Protein AF-A0A552AAD0-F1 (afdb_monomer_lite)

Secondary structure (DSSP, 8-state):
--------------TTHHHHS--S-------TTHHHHHHHHHHHHHHHT-TT---------BTTB--HHHHHHHTB-S--HHHHHHHHHHHHHHHTT----HHHHHHHHHHHIIIIISS-HHHHHTHHHHSSHHHHHH-TTTB-TT-GGGHHHHHHHHTT--

Organism: NCBI:txid2486262

Foldseek 3Di:
DDDDDDDDDDPPDDPVVVVPPVPPDDDDDDDPVVVVVVVVVVVVVVVVVDPDDDDDDDFQDDPNRTDPLVLLVVFFQDDQVQLVVLVVVQVVCVVVVHHDDPVVSSVSSLLSLLQPVPDDPVCNVVCVPRSDPVNLVVDCRGGRCVDPSCVVVVVRVVVRVD

Structure (mmCIF, N/CA/C/O backbone):
data_AF-A0A552AAD0-F1
#
_entry.id   AF-A0A552AAD0-F1
#
loop_
_atom_site.group_PDB
_atom_site.id
_atom_site.type_symbol
_atom_site.label_atom_id
_atom_site.label_alt_id
_atom_site.label_comp_id
_atom_site.label_asym_id
_atom_site.label_entity_id
_atom_site.label_seq_id
_atom_site.pdbx_PDB_ins_code
_atom_site.Cartn_x
_atom_site.Cartn_y
_atom_site.Cartn_z
_atom_site.occupancy
_atom_site.B_iso_or_equiv
_atom_site.auth_seq_id
_atom_site.auth_comp_id
_atom_site.auth_asym_id
_atom_site.auth_atom_id
_atom_site.pdbx_PDB_model_num
ATOM 1 N N . MET A 1 1 ? -10.772 -1.673 49.358 1.00 31.09 1 MET A N 1
ATOM 2 C CA . MET A 1 1 ? -10.939 -2.408 48.086 1.00 31.09 1 MET A CA 1
ATOM 3 C C . MET A 1 1 ? -11.221 -1.361 47.017 1.00 31.09 1 MET A C 1
ATOM 5 O O . MET A 1 1 ? -12.287 -0.769 47.051 1.00 31.09 1 MET A O 1
ATOM 9 N N . ILE A 1 2 ? -10.226 -1.002 46.201 1.00 26.97 2 ILE A N 1
ATOM 10 C CA . ILE A 1 2 ? -10.326 0.075 45.195 1.00 26.97 2 ILE A CA 1
ATOM 11 C C . ILE A 1 2 ? -10.210 -0.594 43.817 1.00 26.97 2 ILE A C 1
ATOM 13 O O . ILE A 1 2 ? -9.283 -1.392 43.647 1.00 26.97 2 ILE A O 1
ATOM 17 N N . PRO A 1 3 ? -11.112 -0.333 42.854 1.00 32.56 3 PRO A N 1
ATOM 18 C CA . PRO A 1 3 ? -11.033 -0.946 41.535 1.00 32.56 3 PRO A CA 1
ATOM 19 C C . PRO A 1 3 ? -9.875 -0.310 40.757 1.00 32.56 3 PRO A C 1
ATOM 21 O O . PRO A 1 3 ? -9.809 0.910 40.618 1.00 32.56 3 PRO A O 1
ATOM 24 N N . LYS A 1 4 ? -8.933 -1.128 40.275 1.00 30.08 4 LYS A N 1
ATOM 25 C CA . LYS A 1 4 ? -7.875 -0.664 39.372 1.00 30.08 4 LYS A CA 1
ATOM 26 C C . LYS A 1 4 ? -8.461 -0.580 37.965 1.00 30.08 4 LYS A C 1
ATOM 28 O O . LYS A 1 4 ? -8.815 -1.599 37.382 1.00 30.08 4 LYS A O 1
ATOM 33 N N . SER A 1 5 ? -8.594 0.639 37.456 1.00 34.28 5 SER A N 1
ATOM 34 C CA . SER A 1 5 ? -8.887 0.914 36.054 1.00 34.28 5 SER A CA 1
ATOM 35 C C . SER A 1 5 ? -7.697 0.487 35.189 1.00 34.28 5 SER A C 1
ATOM 37 O O . SER A 1 5 ? -6.549 0.818 35.484 1.00 34.28 5 SER A O 1
ATOM 39 N N . TYR A 1 6 ? -7.971 -0.269 34.129 1.00 34.47 6 TYR A N 1
ATOM 40 C CA . TYR A 1 6 ? -6.975 -0.697 33.151 1.00 34.47 6 TYR A CA 1
ATOM 41 C C . TYR A 1 6 ? -6.980 0.294 31.984 1.00 34.47 6 TYR A C 1
ATOM 43 O O . TYR A 1 6 ? -8.013 0.509 31.356 1.00 34.47 6 TYR A O 1
ATOM 51 N N . PHE A 1 7 ? -5.833 0.917 31.711 1.00 30.81 7 PHE A N 1
ATOM 52 C CA . PHE A 1 7 ? -5.612 1.680 30.485 1.00 30.81 7 PHE A CA 1
ATOM 53 C C . PHE A 1 7 ? -4.906 0.773 29.475 1.00 30.81 7 PHE A C 1
ATOM 55 O O . PHE A 1 7 ? -3.746 0.413 29.669 1.00 30.81 7 PHE A O 1
ATOM 62 N N . ASN A 1 8 ? -5.612 0.408 28.405 1.00 32.50 8 ASN A N 1
ATOM 63 C CA . ASN A 1 8 ? -5.060 -0.336 27.276 1.00 32.50 8 ASN A CA 1
ATOM 64 C C . ASN A 1 8 ? -4.497 0.659 26.252 1.00 32.50 8 ASN A C 1
ATOM 66 O O . ASN A 1 8 ? -5.236 1.492 25.729 1.00 32.50 8 ASN A O 1
ATOM 70 N N . TYR A 1 9 ? -3.201 0.573 25.951 1.00 33.22 9 TYR A N 1
ATOM 71 C CA . TYR A 1 9 ? -2.597 1.302 24.835 1.00 33.22 9 TYR A CA 1
ATOM 72 C C . TYR A 1 9 ? -2.320 0.333 23.685 1.00 33.22 9 TYR A C 1
ATOM 74 O O . TYR A 1 9 ? -1.564 -0.623 23.839 1.00 33.22 9 TYR A O 1
ATOM 82 N N . SER A 1 10 ? -2.913 0.607 22.523 1.00 32.53 10 SER A N 1
ATOM 83 C CA . SER A 1 10 ? -2.586 -0.039 21.250 1.00 32.53 10 SER A CA 1
ATOM 84 C C . SER A 1 10 ? -1.497 0.775 20.549 1.00 32.53 10 SER A C 1
ATOM 86 O O . SER A 1 10 ? -1.682 1.962 20.271 1.00 32.53 10 SER A O 1
ATOM 88 N N . VAL A 1 11 ? -0.343 0.160 20.271 1.00 41.28 11 VAL A N 1
ATOM 89 C CA . VAL A 1 11 ? 0.763 0.795 19.531 1.00 41.28 11 VAL A CA 1
ATOM 90 C C . VAL A 1 11 ? 0.493 0.674 18.029 1.00 41.28 11 VAL A C 1
ATOM 92 O O . VAL A 1 11 ? 1.189 -0.014 17.294 1.00 41.28 11 VAL A O 1
ATOM 95 N N . PHE A 1 12 ? -0.550 1.359 17.571 1.00 34.50 12 PHE A N 1
ATOM 96 C CA . PHE A 1 12 ? -0.822 1.596 16.154 1.00 34.50 12 PHE A CA 1
ATOM 97 C C . PHE A 1 12 ? -0.872 3.096 15.897 1.00 34.50 12 PHE A C 1
ATOM 99 O O . PHE A 1 12 ? -1.938 3.632 15.624 1.00 34.50 12 PHE A O 1
ATOM 106 N N . GLN A 1 13 ? 0.249 3.817 16.002 1.00 33.22 13 GLN A N 1
ATOM 107 C CA . GLN A 1 13 ? 0.266 5.228 15.598 1.00 33.22 13 GLN A CA 1
ATOM 108 C C . GLN A 1 13 ? 1.593 5.652 14.965 1.00 33.22 13 GLN A C 1
ATOM 110 O O . GLN A 1 13 ? 2.611 5.743 15.638 1.00 33.22 13 GLN A O 1
ATOM 115 N N . SER A 1 14 ? 1.505 5.916 13.655 1.00 36.59 14 SER A N 1
ATOM 116 C CA . SER A 1 14 ? 2.211 6.919 12.841 1.00 36.59 14 SER A CA 1
ATOM 117 C C . SER A 1 14 ? 3.682 7.249 13.155 1.00 36.59 14 SER A C 1
ATOM 119 O O . SER A 1 14 ? 4.061 7.615 14.266 1.00 36.59 14 SER A O 1
ATOM 121 N N . ALA A 1 15 ? 4.491 7.327 12.093 1.00 37.97 15 ALA A N 1
ATOM 122 C CA . ALA A 1 15 ? 5.847 7.888 12.089 1.00 37.97 15 ALA A CA 1
ATOM 123 C C . ALA A 1 15 ? 5.957 9.324 12.670 1.00 37.97 15 ALA A C 1
ATOM 125 O O . ALA A 1 15 ? 7.061 9.809 12.918 1.00 37.97 15 ALA A O 1
ATOM 126 N N . GLU A 1 16 ? 4.842 10.020 12.912 1.00 37.41 16 GLU A N 1
ATOM 127 C CA . GLU A 1 16 ? 4.811 11.301 13.627 1.00 37.41 16 GLU A CA 1
ATOM 128 C C . GLU A 1 16 ? 4.840 11.179 15.159 1.00 37.41 16 GLU A C 1
ATOM 130 O O . GLU A 1 16 ? 5.394 12.067 15.807 1.00 37.41 16 GLU A O 1
ATOM 135 N N . VAL A 1 17 ? 4.356 10.083 15.755 1.00 40.94 17 VAL A N 1
ATOM 136 C CA . VAL A 1 17 ? 4.394 9.891 17.221 1.00 40.94 17 VAL A CA 1
ATOM 137 C C . VAL A 1 17 ? 5.818 9.570 17.697 1.00 40.94 17 VAL A C 1
ATOM 139 O O . VAL A 1 17 ? 6.238 10.026 18.761 1.00 40.94 17 VAL A O 1
ATOM 142 N N . GLN A 1 18 ? 6.630 8.921 16.853 1.00 39.72 18 GLN A N 1
ATOM 143 C CA . GLN A 1 18 ? 8.067 8.729 17.104 1.00 39.72 18 GLN A CA 1
ATOM 144 C C . GLN A 1 18 ? 8.877 10.037 17.099 1.00 39.72 18 GLN A C 1
ATOM 146 O O . GLN A 1 18 ? 9.904 10.115 17.772 1.00 39.72 18 GLN A O 1
ATOM 151 N N . LYS A 1 19 ? 8.435 11.089 16.391 1.00 36.16 19 LYS A N 1
ATOM 152 C CA . LYS A 1 19 ? 9.162 12.373 16.358 1.00 36.16 19 LYS A CA 1
ATOM 153 C C . LYS A 1 19 ? 9.068 13.160 17.668 1.00 36.16 19 LYS A C 1
ATOM 155 O O . LYS A 1 19 ? 9.930 13.999 17.911 1.00 36.16 19 LYS A O 1
ATOM 160 N N . LEU A 1 20 ? 8.055 12.913 18.503 1.00 32.47 20 LEU A N 1
ATOM 161 C CA . LEU A 1 20 ? 7.759 13.754 19.671 1.00 32.47 20 LEU A CA 1
ATOM 162 C C . LEU A 1 20 ? 8.371 13.267 20.994 1.00 32.47 20 LEU A C 1
ATOM 164 O O . LEU A 1 20 ? 8.501 14.074 21.908 1.00 32.47 20 LEU A O 1
ATOM 168 N N . TRP A 1 21 ? 8.830 12.014 21.102 1.00 35.06 21 TRP A N 1
ATOM 169 C CA . TRP A 1 21 ? 9.480 11.524 22.334 1.00 35.06 21 TRP A CA 1
ATOM 170 C C . TRP A 1 21 ? 11.004 11.738 22.393 1.00 35.06 21 TRP A C 1
ATOM 172 O O . TRP A 1 21 ? 11.604 11.579 23.451 1.00 35.06 21 TRP A O 1
ATOM 182 N N . VAL A 1 22 ? 11.642 12.165 21.295 1.00 34.97 22 VAL A N 1
ATOM 183 C CA . VAL A 1 22 ? 13.104 12.385 21.217 1.00 34.97 22 VAL A CA 1
ATOM 184 C C . VAL A 1 22 ? 13.437 13.858 20.936 1.00 34.97 22 VAL A C 1
ATOM 186 O O . VAL A 1 22 ? 14.316 14.190 20.148 1.00 34.97 22 VAL A O 1
ATOM 189 N N . LEU A 1 23 ? 12.774 14.784 21.636 1.00 33.78 23 LEU A N 1
ATOM 190 C CA . LEU A 1 23 ? 13.365 16.108 21.905 1.00 33.78 23 LEU A CA 1
ATOM 191 C C . LEU A 1 23 ? 14.402 16.064 23.048 1.00 33.78 23 LEU A C 1
ATOM 193 O O . LEU A 1 23 ? 14.874 17.097 23.509 1.00 33.78 23 LEU A O 1
ATOM 197 N N . GLY A 1 24 ? 14.833 14.869 23.459 1.00 33.72 24 GLY A N 1
ATOM 198 C CA . GLY A 1 24 ? 15.941 14.648 24.385 1.00 33.72 24 GLY A CA 1
ATOM 199 C C . GLY A 1 24 ? 17.138 13.968 23.721 1.00 33.72 24 GLY A C 1
ATOM 200 O O . GLY A 1 24 ? 17.445 12.834 24.050 1.00 33.72 24 GLY A O 1
ATOM 201 N N . LYS A 1 25 ? 17.829 14.694 22.833 1.00 31.83 25 LYS A N 1
ATOM 202 C CA . LYS A 1 25 ? 19.152 14.387 22.242 1.00 31.83 25 LYS A CA 1
ATOM 203 C C . LYS A 1 25 ? 19.210 13.300 21.157 1.00 31.83 25 LYS A C 1
ATOM 205 O O . LYS A 1 25 ? 19.439 12.120 21.387 1.00 31.83 25 LYS A O 1
ATOM 210 N N . ARG A 1 26 ? 19.174 13.809 19.927 1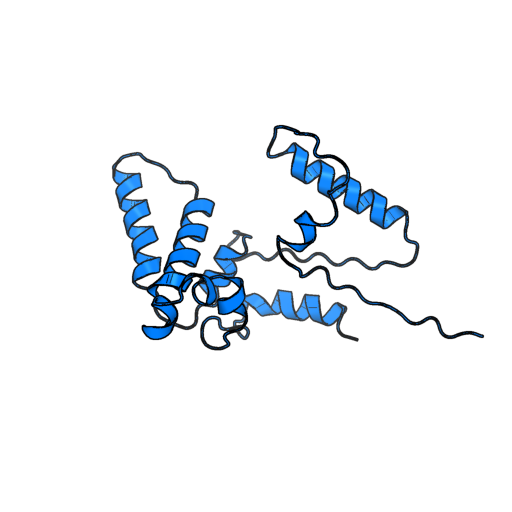.00 37.28 26 ARG A N 1
ATOM 211 C CA . ARG A 1 26 ? 19.762 13.247 18.707 1.00 37.28 26 ARG A CA 1
ATOM 212 C C . ARG A 1 26 ? 21.231 12.858 18.970 1.00 37.28 26 ARG A C 1
ATOM 214 O O . ARG A 1 26 ? 22.065 13.738 19.166 1.00 37.28 26 ARG A O 1
ATOM 221 N N . GLN A 1 27 ? 21.542 11.567 18.984 1.00 33.62 27 GLN A N 1
ATOM 222 C CA . GLN A 1 27 ? 22.895 11.062 18.738 1.00 33.62 27 GLN A CA 1
ATOM 223 C C . GLN A 1 27 ? 22.844 10.352 17.387 1.00 33.62 27 GLN A C 1
ATOM 225 O O . GLN A 1 27 ? 22.056 9.432 17.180 1.00 33.62 27 GLN A O 1
ATOM 230 N N . GLU A 1 28 ? 23.614 10.871 16.436 1.00 43.06 28 GLU A N 1
ATOM 231 C CA . GLU A 1 28 ? 23.785 10.291 15.110 1.00 43.06 28 GLU A CA 1
ATOM 232 C C . GLU A 1 28 ? 24.535 8.961 15.249 1.00 43.06 28 GLU A C 1
ATOM 234 O O . GLU A 1 28 ? 25.736 8.957 15.499 1.00 43.06 28 GLU A O 1
ATOM 239 N N . ALA A 1 29 ? 23.846 7.832 15.085 1.00 38.34 29 ALA A N 1
ATOM 240 C CA . ALA A 1 29 ? 24.489 6.525 14.986 1.00 38.34 29 ALA A CA 1
ATOM 241 C C . ALA A 1 29 ? 24.269 5.955 13.579 1.00 38.34 29 ALA A C 1
ATOM 243 O O . ALA A 1 29 ? 23.146 5.724 13.128 1.00 38.34 29 ALA A O 1
ATOM 244 N N . LYS A 1 30 ? 25.377 5.818 12.848 1.00 38.19 30 LYS A N 1
ATOM 245 C CA . LYS A 1 30 ? 25.457 5.287 11.488 1.00 38.19 30 LYS A CA 1
ATOM 246 C C . LYS A 1 30 ? 25.296 3.767 11.509 1.00 38.19 30 LYS A C 1
ATOM 248 O O . LYS A 1 30 ? 26.231 3.072 11.868 1.00 38.19 30 LYS A O 1
ATOM 253 N N . GLY A 1 31 ? 24.197 3.255 10.961 1.00 37.25 31 GLY A N 1
ATOM 254 C CA . GLY A 1 31 ? 24.122 1.856 10.533 1.00 37.25 31 GLY A CA 1
ATOM 255 C C . GLY A 1 31 ? 22.716 1.281 10.624 1.00 37.25 31 GLY A C 1
ATOM 256 O O . GLY A 1 31 ? 22.193 1.084 11.713 1.00 37.25 31 GLY A O 1
ATOM 257 N N . LYS A 1 32 ? 22.119 0.931 9.476 1.00 45.66 32 LYS A N 1
ATOM 258 C CA . LYS A 1 32 ? 20.766 0.335 9.364 1.00 45.66 32 LYS A CA 1
ATOM 259 C C . LYS A 1 32 ? 20.543 -0.946 10.199 1.00 45.66 32 LYS A C 1
ATOM 261 O O . LYS A 1 32 ? 19.399 -1.381 10.317 1.00 45.66 32 LYS A O 1
ATOM 266 N N . GLY A 1 33 ? 21.603 -1.569 10.722 1.00 43.41 33 GLY A N 1
ATOM 267 C CA . GLY A 1 33 ? 21.536 -2.736 11.610 1.00 43.41 33 GLY A CA 1
ATOM 268 C C . GLY A 1 33 ? 21.509 -2.386 13.103 1.00 43.41 33 GLY A C 1
ATOM 269 O O . GLY A 1 33 ? 20.749 -2.994 13.850 1.00 43.41 33 GLY A O 1
ATOM 270 N N . GLU A 1 34 ? 22.269 -1.374 13.528 1.00 36.09 34 GLU A N 1
ATOM 271 C CA . GLU A 1 34 ? 22.385 -0.977 14.940 1.00 36.09 34 GLU A CA 1
ATOM 272 C C . GLU A 1 34 ? 21.091 -0.340 15.456 1.00 36.09 34 GLU A C 1
ATOM 274 O O . GLU A 1 34 ? 20.664 -0.613 16.574 1.00 36.09 34 GLU A O 1
ATOM 279 N N . GLU A 1 35 ? 20.402 0.426 14.606 1.00 42.62 35 GLU A N 1
ATOM 280 C CA . GLU A 1 35 ? 19.143 1.095 14.947 1.00 42.62 35 GLU A CA 1
ATOM 281 C C . GLU A 1 35 ? 18.076 0.094 15.423 1.00 42.62 35 GLU A C 1
ATOM 283 O O . GLU A 1 35 ? 17.485 0.262 16.489 1.00 42.62 35 GLU A O 1
ATOM 288 N N . LYS A 1 36 ? 17.883 -1.012 14.685 1.00 41.88 36 LYS A N 1
ATOM 289 C CA . LYS A 1 36 ? 16.922 -2.069 15.049 1.00 41.88 36 LYS A CA 1
ATOM 290 C C . LYS A 1 36 ? 17.258 -2.715 16.394 1.00 41.88 36 LYS A C 1
ATOM 292 O O . LYS A 1 36 ? 16.356 -3.006 17.176 1.00 41.88 36 LYS A O 1
ATOM 297 N N . GLN A 1 37 ? 18.543 -2.926 16.667 1.00 35.72 37 GLN A N 1
ATOM 298 C CA . GLN A 1 37 ? 19.000 -3.567 17.895 1.00 35.72 37 GLN A CA 1
ATOM 299 C C . GLN A 1 37 ? 18.846 -2.652 19.115 1.00 35.72 37 GLN A C 1
ATOM 301 O O . GLN A 1 37 ? 18.443 -3.115 20.183 1.00 35.72 37 GLN A O 1
ATOM 306 N N . VAL A 1 38 ? 19.062 -1.346 18.941 1.00 42.66 38 VAL A N 1
ATOM 307 C CA . VAL A 1 38 ? 18.792 -0.332 19.968 1.00 42.66 38 VAL A CA 1
ATOM 308 C C . VAL A 1 38 ? 17.298 -0.278 20.294 1.00 42.66 38 VAL A C 1
ATOM 310 O O . VAL A 1 38 ? 16.944 -0.347 21.468 1.00 42.66 38 VAL A O 1
ATOM 313 N N . TYR A 1 39 ? 16.411 -0.262 19.289 1.00 48.22 39 TYR A N 1
ATOM 314 C CA . TYR A 1 39 ? 14.960 -0.260 19.525 1.00 48.22 39 TYR A CA 1
ATOM 315 C C . TYR A 1 39 ? 14.479 -1.489 20.302 1.00 48.22 39 TYR A C 1
ATOM 317 O O . TYR A 1 39 ? 13.720 -1.343 21.259 1.00 48.22 39 TYR A O 1
ATOM 325 N N . LEU A 1 40 ? 14.939 -2.687 19.930 1.00 42.06 40 LEU A N 1
ATOM 326 C CA . LEU A 1 40 ? 14.581 -3.928 20.625 1.00 42.06 40 LEU A CA 1
ATOM 327 C C . LEU A 1 40 ? 15.097 -3.946 22.069 1.00 42.06 40 LEU A C 1
ATOM 329 O O . LEU A 1 40 ? 14.382 -4.372 22.973 1.00 42.06 40 LEU A O 1
ATOM 333 N N . THR A 1 41 ? 16.305 -3.427 22.301 1.00 42.25 41 THR A N 1
ATOM 334 C CA . THR A 1 41 ? 16.903 -3.344 23.643 1.00 42.25 41 THR A CA 1
ATOM 335 C C . THR A 1 41 ? 16.159 -2.342 24.527 1.00 42.25 41 THR A C 1
ATOM 337 O O . THR A 1 41 ? 15.846 -2.636 25.679 1.00 42.25 41 THR A O 1
ATOM 340 N N . SER A 1 42 ? 15.814 -1.167 23.994 1.00 50.88 42 SER A N 1
ATOM 341 C CA . SER A 1 42 ? 15.011 -0.171 24.710 1.00 50.88 42 SER A CA 1
ATOM 342 C C . SER A 1 42 ? 13.601 -0.678 25.016 1.00 50.88 42 SER A C 1
ATOM 344 O O . SER A 1 42 ? 13.113 -0.450 26.122 1.00 50.88 42 SER A O 1
ATOM 346 N N . LEU A 1 43 ? 12.971 -1.404 24.084 1.00 50.81 43 LEU A N 1
ATOM 347 C CA . LEU A 1 43 ? 11.679 -2.053 24.316 1.00 50.81 43 LEU A CA 1
ATOM 348 C C . LEU A 1 43 ? 11.795 -3.101 25.434 1.00 50.81 43 LEU A C 1
ATOM 350 O O . LEU A 1 43 ? 11.001 -3.081 26.368 1.00 50.81 43 LEU A O 1
ATOM 354 N N . GLY A 1 44 ? 12.830 -3.948 25.392 1.00 51.56 44 GLY A N 1
ATOM 355 C CA . GLY A 1 44 ? 13.130 -4.935 26.434 1.00 51.56 44 GLY A CA 1
ATOM 356 C C . GLY A 1 44 ? 13.290 -4.312 27.823 1.00 51.56 44 GLY A C 1
ATOM 357 O O . GLY A 1 44 ? 12.723 -4.803 28.796 1.00 51.56 44 GLY A O 1
ATOM 358 N N . ASN A 1 45 ? 13.987 -3.179 27.915 1.00 50.59 45 ASN A N 1
ATOM 359 C CA . ASN A 1 45 ? 14.173 -2.464 29.179 1.00 50.59 45 ASN A CA 1
ATOM 360 C C . ASN A 1 45 ? 12.884 -1.791 29.680 1.00 50.59 45 ASN A C 1
ATOM 362 O O . ASN A 1 45 ? 12.625 -1.795 30.882 1.00 50.59 45 ASN A O 1
ATOM 366 N N . ALA A 1 46 ? 12.060 -1.245 28.779 1.00 51.50 46 ALA A N 1
ATOM 367 C CA . ALA A 1 46 ? 10.761 -0.667 29.129 1.00 51.50 46 ALA A CA 1
ATOM 368 C C . ALA A 1 46 ? 9.766 -1.733 29.622 1.00 51.50 46 ALA A C 1
ATOM 370 O O . ALA A 1 46 ? 9.022 -1.486 30.570 1.00 51.50 46 ALA A O 1
ATOM 371 N N . ILE A 1 47 ? 9.803 -2.933 29.031 1.00 51.97 47 ILE A N 1
ATOM 372 C CA . ILE A 1 47 ? 9.039 -4.106 29.483 1.00 51.97 47 ILE A CA 1
ATOM 373 C C . ILE A 1 47 ? 9.447 -4.494 30.904 1.00 51.97 47 ILE A C 1
ATOM 375 O O . ILE A 1 47 ? 8.593 -4.719 31.755 1.00 51.97 47 ILE A O 1
ATOM 379 N N . ASN A 1 48 ? 10.751 -4.521 31.179 1.00 49.97 48 ASN A N 1
ATOM 380 C CA . ASN A 1 48 ? 11.282 -4.974 32.463 1.00 49.97 48 ASN A CA 1
ATOM 381 C C . ASN A 1 48 ? 10.963 -4.016 33.632 1.00 49.97 48 ASN A C 1
ATOM 383 O O . ASN A 1 48 ? 10.988 -4.416 34.793 1.00 49.97 48 ASN A O 1
ATOM 387 N N . ALA A 1 49 ? 10.653 -2.748 33.340 1.00 54.75 49 ALA A N 1
ATOM 388 C CA . ALA A 1 49 ? 10.333 -1.728 34.340 1.00 54.75 49 ALA A CA 1
ATOM 389 C C . ALA A 1 49 ? 8.835 -1.652 34.712 1.00 54.75 49 ALA A C 1
ATOM 391 O O . ALA A 1 49 ? 8.484 -0.979 35.682 1.00 54.75 49 ALA A O 1
ATOM 392 N N . SER A 1 50 ? 7.948 -2.324 33.968 1.00 51.91 50 SER A N 1
ATOM 393 C CA . SER A 1 50 ? 6.495 -2.286 34.169 1.00 51.91 50 SER A CA 1
ATOM 394 C C . SER A 1 50 ? 5.965 -3.662 34.569 1.00 51.91 50 SER A C 1
ATOM 396 O O . SER A 1 50 ? 5.931 -4.590 33.768 1.00 51.91 50 SER A O 1
ATOM 398 N N . THR A 1 51 ? 5.486 -3.806 35.804 1.00 55.88 51 THR A N 1
ATOM 399 C CA . THR A 1 51 ? 4.997 -5.093 36.328 1.00 55.88 51 THR A CA 1
ATOM 400 C C . THR A 1 51 ? 3.583 -5.468 35.865 1.00 55.88 51 THR A C 1
ATOM 402 O O . THR A 1 51 ? 3.013 -6.420 36.392 1.00 55.88 51 THR A O 1
ATOM 405 N N . ASN A 1 52 ? 2.988 -4.747 34.901 1.00 65.19 52 ASN A N 1
ATOM 406 C CA . ASN A 1 52 ? 1.629 -5.042 34.428 1.00 65.19 52 ASN A CA 1
ATOM 407 C C . ASN A 1 52 ? 1.343 -4.623 32.968 1.00 65.19 52 ASN A C 1
ATOM 409 O O . ASN A 1 52 ? 0.251 -4.139 32.670 1.00 65.19 52 ASN A O 1
ATOM 413 N N . THR A 1 53 ? 2.309 -4.777 32.056 1.00 63.84 53 THR A N 1
ATOM 414 C CA . THR A 1 53 ? 2.116 -4.506 30.617 1.00 63.84 53 THR A CA 1
ATOM 415 C C . THR A 1 53 ? 2.064 -5.809 29.823 1.00 63.84 53 THR A C 1
ATOM 417 O O . THR A 1 53 ? 3.007 -6.594 29.858 1.00 63.84 53 THR A O 1
ATOM 420 N N . GLN A 1 54 ? 0.985 -6.018 29.068 1.00 61.72 54 GLN A N 1
ATOM 421 C CA . GLN A 1 54 ? 0.913 -7.065 28.049 1.00 61.72 54 GLN A CA 1
ATOM 422 C C . GLN A 1 54 ? 1.351 -6.486 26.704 1.00 61.72 54 GLN A C 1
ATOM 424 O O . GLN A 1 54 ? 0.911 -5.405 26.317 1.00 61.72 54 GLN A O 1
ATOM 429 N N . ILE A 1 55 ? 2.228 -7.201 26.002 1.00 68.94 55 ILE A N 1
ATOM 430 C CA . ILE A 1 55 ? 2.691 -6.830 24.665 1.00 68.94 55 ILE A CA 1
ATOM 431 C C . ILE A 1 55 ? 2.341 -7.954 23.708 1.00 68.94 55 ILE A C 1
ATOM 433 O O . ILE A 1 55 ? 2.729 -9.099 23.924 1.00 68.94 55 ILE A O 1
ATOM 437 N N . GLY A 1 56 ? 1.651 -7.601 22.630 1.00 68.81 56 GLY A N 1
ATOM 438 C CA . GLY A 1 56 ? 1.536 -8.443 21.451 1.00 68.81 56 GLY A CA 1
ATOM 439 C C . GLY A 1 56 ? 2.394 -7.888 20.323 1.00 68.81 56 GLY A C 1
ATOM 440 O O . GLY A 1 56 ? 2.469 -6.676 20.125 1.00 68.81 56 GLY A O 1
ATOM 441 N N . CYS A 1 57 ? 2.992 -8.782 19.545 1.00 68.00 57 CYS A N 1
ATOM 442 C CA . CYS A 1 57 ? 3.600 -8.454 18.265 1.00 68.00 57 CYS A CA 1
ATOM 443 C C . CYS A 1 57 ? 3.081 -9.448 17.228 1.00 68.00 57 CYS A C 1
ATOM 445 O O . CYS A 1 57 ? 3.133 -10.654 17.458 1.00 68.00 57 CYS A O 1
ATOM 447 N N . HIS A 1 58 ? 2.582 -8.938 16.106 1.00 69.69 58 HIS A N 1
ATOM 448 C CA . HIS A 1 58 ? 2.142 -9.751 14.984 1.00 69.69 58 HIS A CA 1
ATOM 449 C C . HIS A 1 58 ? 2.896 -9.317 13.732 1.00 69.69 58 HIS A C 1
ATOM 451 O O . HIS A 1 58 ? 2.926 -8.134 13.385 1.00 69.69 58 HIS A O 1
ATOM 457 N N . PHE A 1 59 ? 3.543 -10.283 13.088 1.00 69.44 59 PHE A N 1
ATOM 458 C CA . PHE A 1 59 ? 4.326 -10.063 11.883 1.00 69.44 59 PHE A CA 1
ATOM 459 C C . PHE A 1 59 ? 3.483 -10.445 10.675 1.00 69.44 59 PHE A C 1
ATOM 461 O O . PHE A 1 59 ? 3.255 -11.626 10.424 1.00 69.44 59 PHE A O 1
ATOM 468 N N . LEU A 1 60 ? 3.047 -9.435 9.928 1.00 66.44 60 LEU A N 1
ATOM 469 C CA . LEU A 1 60 ? 2.311 -9.641 8.688 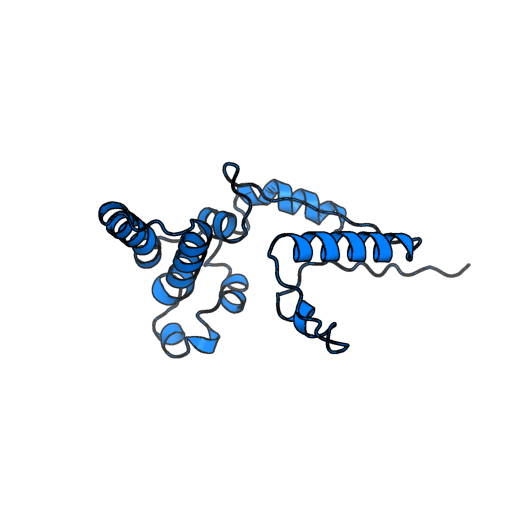1.00 66.44 60 LEU A CA 1
ATOM 470 C C . LEU A 1 60 ? 3.266 -10.148 7.614 1.00 66.44 60 LEU A C 1
ATOM 472 O O . LEU A 1 60 ? 4.277 -9.502 7.334 1.00 66.44 60 LEU A O 1
ATOM 476 N N . HIS A 1 61 ? 2.926 -11.279 7.007 1.00 65.19 61 HIS A N 1
ATOM 477 C CA . HIS A 1 61 ? 3.630 -11.824 5.855 1.00 65.19 61 HIS A CA 1
ATOM 478 C C . HIS A 1 61 ? 2.631 -12.042 4.724 1.00 65.19 61 HIS A C 1
ATOM 480 O O . HIS A 1 61 ? 1.610 -12.694 4.902 1.00 65.19 61 HIS A O 1
ATOM 486 N N . VAL A 1 62 ? 2.951 -11.520 3.546 1.00 60.53 62 VAL A N 1
ATOM 487 C CA . VAL A 1 62 ? 2.228 -11.786 2.304 1.00 60.53 62 VAL A CA 1
ATOM 488 C C . VAL A 1 62 ? 3.238 -12.391 1.341 1.00 60.53 62 VAL A C 1
ATOM 490 O O . VAL A 1 62 ? 4.199 -11.726 0.960 1.00 60.53 62 VAL A O 1
ATOM 493 N N . ASN A 1 63 ? 3.063 -13.665 0.979 1.00 55.34 63 ASN A N 1
ATOM 494 C CA . ASN A 1 63 ? 3.983 -14.395 0.095 1.00 55.34 63 ASN A CA 1
ATOM 495 C C . ASN A 1 63 ? 5.462 -14.302 0.537 1.00 55.34 63 ASN A C 1
ATOM 497 O O . ASN A 1 63 ? 6.329 -13.952 -0.261 1.00 55.34 63 ASN A O 1
ATOM 501 N N . GLU A 1 64 ? 5.744 -14.543 1.825 1.00 59.66 64 GLU A N 1
ATOM 502 C CA . GLU A 1 64 ? 7.093 -14.452 2.429 1.00 59.66 64 GLU A CA 1
ATOM 503 C C . GLU A 1 64 ? 7.719 -13.037 2.424 1.00 59.66 64 GLU A C 1
ATOM 505 O O . GLU A 1 64 ? 8.877 -12.853 2.803 1.00 59.66 64 GLU A O 1
ATOM 510 N N . GLN A 1 65 ? 6.950 -12.007 2.052 1.00 56.78 65 GLN A N 1
ATOM 511 C CA . GLN A 1 65 ? 7.344 -10.598 2.099 1.00 56.78 65 GLN A CA 1
ATOM 512 C C . GLN A 1 65 ? 6.487 -9.850 3.129 1.00 56.78 65 GLN A C 1
ATOM 514 O O . GLN A 1 65 ? 5.264 -9.940 3.118 1.00 56.78 65 GLN A O 1
ATOM 519 N N . GLY A 1 66 ? 7.124 -9.129 4.054 1.00 56.31 66 GLY A N 1
ATOM 520 C CA . GLY A 1 66 ? 6.469 -8.639 5.278 1.00 56.31 66 GLY A CA 1
ATOM 521 C C . GLY A 1 66 ? 6.453 -7.123 5.465 1.00 56.31 66 GLY A C 1
ATOM 522 O O . GLY A 1 66 ? 6.625 -6.648 6.586 1.00 56.31 66 GLY A O 1
ATOM 523 N N . GLU A 1 67 ? 6.319 -6.338 4.391 1.00 74.69 67 GLU A N 1
ATOM 524 C CA . GLU A 1 67 ? 6.182 -4.879 4.511 1.00 74.69 67 GLU A CA 1
ATOM 525 C C . GLU A 1 67 ? 4.727 -4.424 4.336 1.00 74.69 67 GLU A C 1
ATOM 527 O O . GLU A 1 67 ? 3.920 -5.067 3.663 1.00 74.69 67 GLU A O 1
ATOM 532 N N . LEU A 1 68 ? 4.397 -3.284 4.952 1.00 84.50 68 LEU A N 1
ATOM 533 C CA . LEU A 1 68 ? 3.067 -2.672 4.897 1.00 84.50 68 LEU A CA 1
ATOM 534 C C . LEU A 1 68 ? 2.612 -2.455 3.448 1.00 84.50 68 LEU A C 1
ATOM 536 O O . LEU A 1 68 ? 1.454 -2.681 3.115 1.00 84.50 68 LEU A O 1
ATOM 540 N N . GLU A 1 69 ? 3.528 -2.026 2.585 1.00 88.56 69 GLU A N 1
ATOM 541 C CA . GLU A 1 69 ? 3.267 -1.766 1.176 1.00 88.56 69 GLU A CA 1
ATOM 542 C C . GLU A 1 69 ? 2.770 -3.015 0.429 1.00 88.56 69 GLU A C 1
ATOM 544 O O . GLU A 1 69 ? 1.915 -2.888 -0.447 1.00 88.56 69 GLU A O 1
ATOM 549 N N . THR A 1 70 ? 3.230 -4.214 0.803 1.00 87.06 70 THR A N 1
ATOM 550 C CA . THR A 1 70 ? 2.770 -5.477 0.206 1.00 87.06 70 THR A CA 1
ATOM 551 C C . THR A 1 70 ? 1.313 -5.751 0.566 1.00 87.06 70 THR A C 1
ATOM 553 O O . THR A 1 70 ? 0.499 -6.003 -0.318 1.00 87.06 70 THR A O 1
ATOM 556 N N . VAL A 1 71 ? 0.961 -5.612 1.849 1.00 89.50 71 VAL A N 1
ATOM 557 C CA . VAL A 1 71 ? -0.423 -5.770 2.328 1.00 89.50 71 VAL A CA 1
ATOM 558 C C . VAL A 1 71 ? -1.345 -4.750 1.658 1.00 89.50 71 VAL A C 1
ATOM 560 O O . VAL A 1 71 ? -2.414 -5.105 1.175 1.00 89.50 71 VAL A O 1
ATOM 563 N N . LEU A 1 72 ? -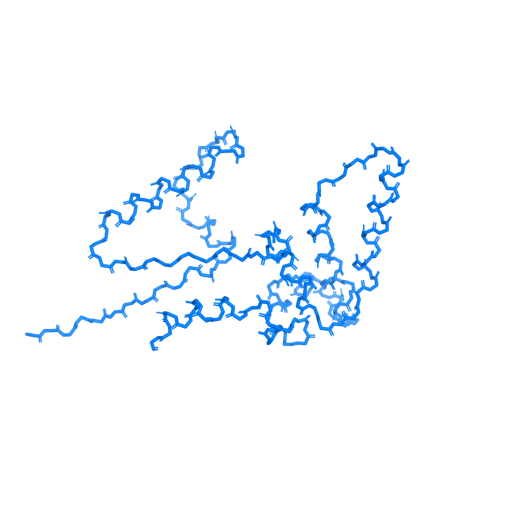0.926 -3.483 1.578 1.00 92.31 72 LEU A N 1
ATOM 564 C CA . LEU A 1 72 ? -1.723 -2.419 0.962 1.00 92.31 72 LEU A CA 1
ATOM 565 C C . LEU A 1 72 ? -1.950 -2.627 -0.541 1.00 92.31 72 LEU A C 1
ATOM 567 O O . LEU A 1 72 ? -2.985 -2.202 -1.056 1.00 92.31 72 LEU A O 1
ATOM 571 N N . ARG A 1 73 ? -0.996 -3.242 -1.251 1.00 92.69 73 ARG A N 1
ATOM 572 C CA . ARG A 1 73 ? -1.177 -3.624 -2.657 1.00 92.69 73 ARG A CA 1
ATOM 573 C C . ARG A 1 73 ? -2.182 -4.771 -2.785 1.00 92.69 73 ARG A C 1
ATOM 575 O O . ARG A 1 73 ? -3.022 -4.711 -3.676 1.00 92.69 73 ARG A O 1
ATOM 582 N N . GLU A 1 74 ? -2.107 -5.766 -1.903 1.00 92.44 74 GLU A N 1
ATOM 583 C CA . GLU A 1 74 ? -2.992 -6.939 -1.916 1.00 92.44 74 GLU A CA 1
ATOM 584 C C . GLU A 1 74 ? -4.459 -6.552 -1.689 1.00 92.44 74 GLU A C 1
ATOM 586 O O . GLU A 1 74 ? -5.349 -7.003 -2.398 1.00 92.44 74 GLU A O 1
ATOM 591 N N . ILE A 1 75 ? -4.717 -5.641 -0.747 1.00 93.94 75 ILE A N 1
ATOM 592 C CA . ILE A 1 75 ? -6.084 -5.254 -0.371 1.00 93.94 75 ILE A CA 1
ATOM 593 C C . ILE A 1 75 ? -6.658 -4.105 -1.212 1.00 93.94 75 ILE A C 1
ATOM 595 O O . ILE A 1 75 ? -7.642 -3.486 -0.810 1.00 93.94 75 ILE A O 1
ATOM 599 N N . LYS A 1 76 ? -6.050 -3.744 -2.347 1.00 96.12 76 LYS A N 1
ATOM 600 C CA . LYS A 1 76 ? -6.562 -2.661 -3.204 1.00 96.12 76 LYS A CA 1
ATOM 601 C C . LYS A 1 76 ? -7.966 -2.994 -3.730 1.00 96.12 76 LYS A C 1
ATOM 603 O O . LYS A 1 76 ? -8.264 -4.139 -4.053 1.00 96.12 76 LYS A O 1
ATOM 608 N N . THR A 1 77 ? -8.835 -1.995 -3.832 1.00 96.44 77 THR A N 1
ATOM 609 C CA . THR A 1 77 ? -10.239 -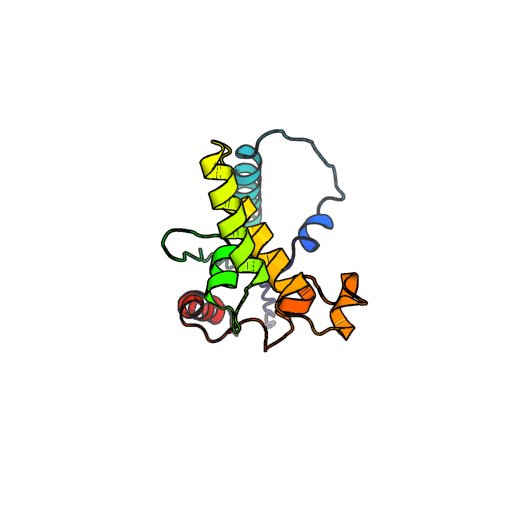2.177 -4.261 1.00 96.44 77 THR A CA 1
ATOM 610 C C . THR A 1 77 ? -10.463 -1.960 -5.751 1.00 96.44 77 THR A C 1
ATOM 612 O O . THR A 1 77 ? -11.473 -2.412 -6.284 1.00 96.44 77 THR A O 1
ATOM 615 N N . GLN A 1 78 ? -9.557 -1.247 -6.418 1.00 95.12 78 GLN A N 1
ATOM 616 C CA . GLN A 1 78 ? -9.716 -0.827 -7.805 1.00 95.12 78 GLN A CA 1
ATOM 617 C C . GLN A 1 78 ? -8.462 -1.102 -8.640 1.00 95.12 78 GLN A C 1
ATOM 619 O O . GLN A 1 78 ? -7.362 -1.369 -8.133 1.00 95.12 78 GLN A O 1
ATOM 624 N N . ASP A 1 79 ? -8.640 -1.016 -9.955 1.00 96.25 79 ASP A N 1
ATOM 625 C CA . ASP A 1 79 ? -7.538 -1.051 -10.905 1.00 96.25 79 ASP A CA 1
ATOM 626 C C . ASP A 1 79 ? -6.576 0.119 -10.676 1.00 96.25 79 ASP A C 1
ATOM 628 O O . ASP A 1 79 ? -6.942 1.193 -10.185 1.00 96.25 79 ASP A O 1
ATOM 632 N N . SER A 1 80 ? -5.312 -0.125 -11.006 1.00 96.75 80 SER A N 1
ATOM 633 C CA . SER A 1 80 ? -4.192 0.732 -10.624 1.00 96.75 80 SER A CA 1
ATOM 634 C C . SER A 1 80 ? -3.225 0.978 -11.787 1.00 96.75 80 SER A C 1
ATOM 636 O O . SER A 1 80 ? -2.033 0.703 -11.652 1.00 96.75 80 SER A O 1
ATOM 638 N N . PRO A 1 81 ? -3.700 1.452 -12.955 1.00 97.19 81 PRO A N 1
ATOM 639 C CA . PRO A 1 81 ? -2.880 1.553 -14.162 1.00 97.19 81 PRO A CA 1
ATOM 640 C C . PRO A 1 81 ? -1.619 2.405 -13.970 1.00 97.19 81 PRO A C 1
ATOM 642 O O . PRO A 1 81 ? -0.559 2.056 -14.498 1.00 97.19 81 PRO A O 1
ATOM 645 N N . HIS A 1 82 ? -1.692 3.500 -13.205 1.00 97.12 82 HIS A N 1
ATOM 646 C CA . HIS A 1 82 ? -0.521 4.332 -12.934 1.00 97.12 82 HIS A CA 1
ATOM 647 C C . HIS A 1 82 ? 0.460 3.630 -11.997 1.00 97.12 82 HIS A C 1
ATOM 649 O O . HIS A 1 82 ? 1.670 3.659 -12.240 1.00 97.12 82 HIS A O 1
ATOM 655 N N . ALA A 1 83 ? -0.037 2.976 -10.947 1.00 97.38 83 ALA A N 1
ATOM 656 C CA . ALA A 1 83 ? 0.811 2.199 -10.058 1.00 97.38 83 ALA A CA 1
ATOM 657 C C . ALA A 1 83 ? 1.469 1.015 -10.787 1.00 97.38 83 ALA A C 1
ATOM 659 O O . ALA A 1 83 ? 2.675 0.812 -10.659 1.00 97.38 83 ALA A O 1
ATOM 660 N N . ASP A 1 84 ? 0.736 0.285 -11.625 1.00 96.94 84 ASP A N 1
ATOM 661 C CA . ASP A 1 84 ? 1.240 -0.882 -12.359 1.00 96.94 84 ASP A CA 1
ATOM 662 C C . ASP A 1 84 ? 2.328 -0.500 -13.375 1.00 96.94 84 ASP A C 1
ATOM 664 O O . ASP A 1 84 ? 3.290 -1.247 -13.581 1.00 96.94 84 ASP A O 1
ATOM 668 N N . CYS A 1 85 ? 2.283 0.724 -13.914 1.00 97.38 85 CYS A N 1
ATOM 669 C CA . CYS A 1 85 ? 3.370 1.273 -14.729 1.00 97.38 85 CYS A CA 1
ATOM 670 C C . CYS A 1 85 ? 4.704 1.406 -13.966 1.00 97.38 85 CYS A C 1
ATOM 672 O O . CYS A 1 85 ? 5.763 1.444 -14.597 1.00 97.38 85 CYS A O 1
ATOM 674 N N . VAL A 1 86 ? 4.704 1.431 -12.628 1.00 97.00 86 VAL A N 1
ATOM 675 C CA . VAL A 1 86 ? 5.941 1.412 -11.827 1.00 97.00 86 VAL A CA 1
ATOM 676 C C . VAL A 1 86 ? 6.688 0.084 -12.001 1.00 97.00 86 VAL A C 1
ATOM 678 O O . VAL A 1 86 ? 7.919 0.084 -12.046 1.00 97.00 86 VAL A O 1
ATOM 681 N N . GLU A 1 87 ? 5.982 -1.040 -12.170 1.00 94.88 87 GLU A N 1
ATOM 682 C CA . GLU A 1 87 ? 6.624 -2.329 -12.472 1.00 94.88 87 GLU A CA 1
ATOM 683 C C . GLU A 1 87 ? 7.187 -2.345 -13.894 1.00 94.88 87 GLU A C 1
ATOM 685 O O . GLU A 1 87 ? 8.312 -2.795 -14.107 1.00 94.88 87 GLU A O 1
ATOM 690 N N . ALA A 1 88 ? 6.468 -1.774 -14.866 1.00 95.81 88 ALA A N 1
ATOM 691 C CA . ALA A 1 88 ? 6.996 -1.610 -16.220 1.00 95.81 88 ALA A CA 1
ATOM 692 C C . ALA A 1 88 ? 8.274 -0.749 -16.229 1.00 95.81 88 ALA A C 1
ATOM 694 O O . ALA A 1 88 ? 9.257 -1.082 -16.897 1.00 95.81 88 ALA A O 1
ATOM 695 N N . TRP A 1 89 ? 8.303 0.323 -15.433 1.00 96.38 89 TRP A N 1
ATOM 696 C CA . TRP A 1 89 ? 9.491 1.154 -15.247 1.00 96.38 89 TRP A CA 1
ATOM 697 C C . TRP A 1 89 ? 10.647 0.379 -14.603 1.00 96.38 89 TRP A C 1
ATOM 699 O O . TRP A 1 89 ? 11.776 0.449 -15.093 1.00 96.38 89 TRP A O 1
ATOM 709 N N . ARG A 1 90 ? 10.375 -0.420 -13.563 1.00 96.06 90 ARG A N 1
ATOM 710 C CA . ARG A 1 90 ? 11.364 -1.322 -12.958 1.00 96.06 90 ARG A CA 1
ATOM 711 C C . ARG A 1 90 ? 11.935 -2.298 -13.992 1.00 96.06 90 ARG A C 1
ATOM 713 O O . ARG A 1 90 ? 13.153 -2.443 -14.065 1.00 96.06 90 ARG A O 1
ATOM 720 N N . SER A 1 91 ? 11.090 -2.919 -14.815 1.00 96.12 91 SER A N 1
ATOM 721 C CA . SER A 1 91 ? 11.533 -3.833 -15.876 1.00 96.12 91 SER A CA 1
ATOM 722 C C . SER A 1 91 ? 12.391 -3.130 -16.932 1.00 96.12 91 SER A C 1
ATOM 724 O O . SER A 1 91 ? 13.411 -3.672 -17.352 1.00 96.12 91 SER A O 1
ATOM 726 N N . CYS A 1 92 ? 12.042 -1.899 -17.318 1.00 97.38 92 CYS A N 1
ATOM 727 C CA . CYS A 1 92 ? 12.849 -1.080 -18.229 1.00 97.38 92 CYS A CA 1
ATOM 728 C C . CYS A 1 92 ? 14.248 -0.783 -17.659 1.00 97.38 92 CYS A C 1
ATOM 730 O O . CYS A 1 92 ? 15.248 -0.824 -18.378 1.00 97.38 92 CYS A O 1
ATOM 732 N N . LEU A 1 93 ? 14.345 -0.514 -16.357 1.00 97.12 93 LEU A N 1
ATOM 733 C CA . LEU A 1 93 ? 15.627 -0.286 -15.691 1.00 97.12 93 LEU A CA 1
ATOM 734 C C . LEU A 1 93 ? 16.455 -1.565 -15.566 1.00 97.12 93 LEU A C 1
ATOM 736 O O . LEU A 1 93 ? 17.657 -1.531 -15.834 1.00 97.12 93 LEU A O 1
ATOM 740 N N . ALA A 1 94 ? 15.816 -2.699 -15.278 1.00 96.56 94 ALA A N 1
ATOM 741 C CA . ALA A 1 94 ? 16.482 -3.997 -15.250 1.00 96.56 94 ALA A CA 1
ATOM 742 C C . ALA A 1 94 ? 17.113 -4.348 -16.612 1.00 96.56 94 ALA A C 1
ATOM 744 O O . ALA A 1 94 ? 18.255 -4.796 -16.655 1.00 96.56 94 ALA A O 1
ATOM 745 N N . GLN A 1 95 ? 16.440 -4.044 -17.731 1.00 97.50 95 GLN A N 1
ATOM 746 C CA . GLN A 1 95 ? 17.004 -4.202 -19.086 1.00 97.50 95 GLN A CA 1
ATOM 747 C C . GLN A 1 95 ? 18.260 -3.348 -19.329 1.00 97.50 95 GLN A C 1
ATOM 749 O O . GLN A 1 95 ? 19.067 -3.659 -20.201 1.00 97.50 95 GLN A O 1
ATOM 754 N N . LYS A 1 96 ? 18.438 -2.268 -18.563 1.00 97.69 96 LYS A N 1
ATOM 755 C CA . LYS A 1 96 ? 19.623 -1.399 -18.592 1.00 97.69 96 LYS A CA 1
ATOM 756 C C . LYS A 1 96 ? 20.657 -1.784 -17.528 1.00 97.69 96 LYS A C 1
ATOM 758 O O . LYS A 1 96 ? 21.571 -1.004 -17.277 1.00 97.69 96 LYS A O 1
ATOM 763 N N . ASN A 1 97 ? 20.517 -2.958 -16.906 1.00 96.94 97 ASN A N 1
ATOM 764 C CA . ASN A 1 97 ? 21.328 -3.430 -15.779 1.00 96.94 97 ASN A CA 1
ATOM 765 C C . ASN A 1 97 ? 21.294 -2.488 -14.560 1.00 96.94 97 ASN A C 1
ATOM 767 O O . ASN A 1 97 ? 22.253 -2.416 -13.793 1.00 96.94 97 ASN A O 1
ATOM 771 N N . ILE A 1 98 ? 20.193 -1.751 -14.380 1.00 96.94 98 ILE A N 1
ATOM 772 C CA . ILE A 1 98 ? 19.960 -0.904 -13.208 1.00 96.94 98 ILE A CA 1
ATOM 773 C C . ILE A 1 98 ? 19.005 -1.652 -12.282 1.00 96.94 98 ILE A C 1
ATOM 775 O O . ILE A 1 98 ? 17.800 -1.707 -12.531 1.00 96.94 98 ILE A O 1
ATOM 779 N N . ASP A 1 99 ? 19.547 -2.209 -11.202 1.00 93.19 99 ASP A N 1
ATOM 780 C CA . ASP A 1 99 ? 18.736 -2.840 -10.166 1.00 93.19 99 ASP A CA 1
ATOM 781 C C . ASP A 1 99 ? 18.183 -1.796 -9.185 1.00 93.19 99 ASP A C 1
ATOM 783 O O . ASP A 1 99 ? 18.899 -0.922 -8.685 1.00 93.19 99 ASP A O 1
ATOM 787 N N . ILE A 1 100 ? 16.885 -1.892 -8.899 1.00 92.25 100 ILE A N 1
ATOM 788 C CA . ILE A 1 100 ? 16.220 -1.084 -7.881 1.00 92.25 100 ILE A CA 1
ATOM 789 C C . ILE A 1 100 ? 15.696 -2.009 -6.794 1.00 92.25 100 ILE A C 1
ATOM 791 O O . ILE A 1 100 ? 14.897 -2.908 -7.045 1.00 92.25 100 ILE A O 1
ATOM 795 N N . ASN A 1 101 ? 16.057 -1.677 -5.553 1.00 88.31 101 ASN A N 1
ATOM 796 C CA . ASN A 1 101 ? 15.540 -2.330 -4.360 1.00 88.31 101 ASN A CA 1
ATOM 797 C C . ASN A 1 101 ? 14.003 -2.433 -4.387 1.00 88.31 101 ASN A C 1
ATOM 799 O O . ASN A 1 101 ? 13.310 -1.417 -4.504 1.00 88.31 101 ASN A O 1
ATOM 803 N N . ARG A 1 102 ? 13.487 -3.652 -4.191 1.00 87.81 102 ARG A N 1
ATOM 804 C CA . ARG A 1 102 ? 12.054 -3.962 -4.205 1.00 87.81 102 ARG A CA 1
ATOM 805 C C . ARG A 1 102 ? 11.226 -3.051 -3.292 1.00 87.81 102 ARG A C 1
ATOM 807 O O . ARG A 1 102 ? 10.262 -2.458 -3.756 1.00 87.81 102 ARG A O 1
ATOM 814 N N . LYS A 1 103 ? 11.706 -2.767 -2.078 1.00 87.06 103 LYS A N 1
ATOM 815 C CA . LYS A 1 103 ? 11.074 -1.825 -1.136 1.00 87.06 103 LYS A CA 1
ATOM 816 C C . LYS A 1 103 ? 10.857 -0.429 -1.720 1.00 87.06 103 LYS A C 1
ATOM 818 O O . LYS A 1 103 ? 9.881 0.249 -1.411 1.00 87.06 103 LYS A O 1
ATOM 823 N N . LYS A 1 104 ? 11.797 0.056 -2.536 1.00 90.50 104 LYS A N 1
ATOM 824 C CA . LYS A 1 104 ? 11.664 1.366 -3.189 1.00 90.50 104 LYS A CA 1
ATOM 825 C C . LYS A 1 104 ? 10.580 1.323 -4.267 1.00 90.50 104 LYS A C 1
ATOM 827 O O . LYS A 1 104 ? 9.858 2.303 -4.414 1.00 90.50 104 LYS A O 1
ATOM 832 N N . ILE A 1 105 ? 10.469 0.207 -4.985 1.00 94.25 105 ILE A N 1
ATOM 833 C CA . ILE A 1 105 ? 9.424 -0.016 -5.986 1.00 94.25 105 ILE A CA 1
ATOM 834 C C . ILE A 1 105 ? 8.051 -0.088 -5.326 1.00 94.25 105 ILE A C 1
ATOM 836 O O . ILE A 1 105 ? 7.165 0.648 -5.744 1.00 94.25 105 ILE A O 1
ATOM 840 N N . ASP A 1 106 ? 7.889 -0.872 -4.261 1.00 91.56 106 ASP A N 1
ATOM 841 C CA . ASP A 1 106 ? 6.591 -1.014 -3.590 1.00 91.56 106 ASP A CA 1
ATO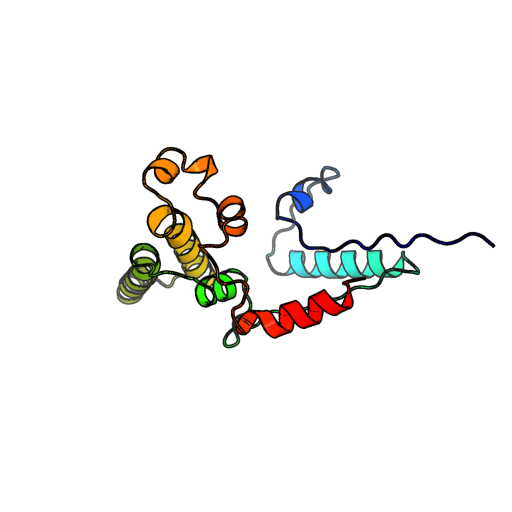M 842 C C . ASP A 1 106 ? 6.123 0.328 -3.000 1.00 91.56 106 ASP A C 1
ATOM 844 O O . ASP A 1 106 ? 4.975 0.733 -3.188 1.00 91.56 106 ASP A O 1
ATOM 848 N N . LYS A 1 107 ? 7.040 1.112 -2.413 1.00 92.19 107 LYS A N 1
ATOM 849 C CA . LYS A 1 107 ? 6.750 2.491 -1.980 1.00 92.19 107 LYS A CA 1
ATOM 850 C C . LYS A 1 107 ? 6.286 3.394 -3.116 1.00 92.19 107 LYS A C 1
ATOM 852 O O . LYS A 1 107 ? 5.353 4.175 -2.934 1.00 92.19 107 LYS A O 1
ATOM 857 N N . LEU A 1 108 ? 6.947 3.325 -4.270 1.00 95.50 108 LEU A N 1
ATOM 858 C CA . LEU A 1 108 ? 6.566 4.118 -5.439 1.00 95.50 108 LEU A CA 1
ATOM 859 C C . LEU A 1 108 ? 5.226 3.665 -6.011 1.00 95.50 108 LEU A C 1
ATOM 861 O O . LEU A 1 108 ? 4.436 4.513 -6.418 1.00 95.50 108 LEU A O 1
ATOM 865 N N . TRP A 1 109 ? 4.949 2.364 -6.002 1.00 96.94 109 TRP A N 1
ATOM 866 C CA . TRP A 1 109 ? 3.660 1.827 -6.416 1.00 96.94 109 TRP A CA 1
ATOM 867 C C . TRP A 1 109 ? 2.540 2.391 -5.537 1.00 96.94 109 TRP A C 1
ATOM 869 O O . TRP A 1 109 ? 1.620 3.011 -6.061 1.00 96.94 109 TRP A O 1
ATOM 879 N N . ILE A 1 110 ? 2.672 2.313 -4.205 1.00 95.75 110 ILE A N 1
ATOM 880 C CA . ILE A 1 110 ? 1.673 2.852 -3.264 1.00 95.75 110 ILE A CA 1
ATOM 881 C C . ILE A 1 110 ? 1.471 4.359 -3.456 1.00 95.75 110 ILE A C 1
ATOM 883 O O . ILE A 1 110 ? 0.344 4.851 -3.431 1.00 95.75 110 ILE A O 1
ATOM 887 N N . GLN A 1 111 ? 2.551 5.109 -3.694 1.00 95.50 111 GLN A N 1
ATOM 888 C CA . GLN A 1 111 ? 2.456 6.542 -3.974 1.00 95.50 111 GLN A CA 1
ATOM 889 C C . GLN A 1 111 ? 1.694 6.844 -5.267 1.00 95.50 111 GLN A C 1
ATOM 891 O O . GLN A 1 111 ? 0.906 7.786 -5.278 1.00 95.50 111 GLN A O 1
ATOM 896 N N . ASN A 1 112 ? 1.920 6.083 -6.340 1.00 97.44 112 ASN A N 1
ATOM 897 C CA . ASN A 1 112 ? 1.196 6.275 -7.598 1.00 97.44 112 ASN A CA 1
ATOM 898 C C . ASN A 1 112 ? -0.271 5.874 -7.454 1.00 97.44 112 ASN A C 1
ATOM 900 O O . ASN A 1 112 ? -1.134 6.636 -7.875 1.00 97.44 112 ASN A O 1
ATOM 904 N N . TYR A 1 113 ? -0.555 4.777 -6.752 1.00 97.62 113 TYR A N 1
ATOM 905 C CA . TYR A 1 113 ? -1.924 4.359 -6.469 1.00 97.62 113 TYR A CA 1
ATOM 906 C C . TYR A 1 113 ? -2.714 5.475 -5.764 1.00 97.62 113 TYR A C 1
ATOM 908 O O . TYR A 1 113 ? -3.741 5.930 -6.259 1.00 97.62 113 TYR A O 1
ATOM 916 N N . ILE A 1 114 ? -2.165 6.028 -4.676 1.00 96.25 114 ILE A N 1
ATOM 917 C CA . ILE A 1 114 ? -2.821 7.081 -3.880 1.00 96.25 114 ILE A CA 1
ATOM 918 C C . ILE A 1 114 ? -2.929 8.424 -4.623 1.00 96.25 114 ILE A C 1
ATOM 920 O O . ILE A 1 114 ? -3.854 9.205 -4.384 1.00 96.25 114 ILE A O 1
ATOM 924 N N . ARG A 1 115 ? -1.941 8.768 -5.458 1.00 95.25 115 ARG A N 1
ATOM 925 C CA . ARG A 1 115 ? -1.869 10.095 -6.094 1.00 95.25 115 ARG A CA 1
ATOM 926 C C . ARG A 1 115 ? -2.562 10.148 -7.444 1.00 95.25 115 ARG A C 1
ATOM 928 O O . ARG A 1 115 ? -3.101 11.197 -7.794 1.00 95.25 115 ARG A O 1
ATOM 935 N N . GLU A 1 116 ? -2.557 9.043 -8.174 1.00 95.75 116 GLU A N 1
ATOM 936 C CA . GLU A 1 116 ? -2.992 9.014 -9.562 1.00 95.75 116 GLU A CA 1
ATOM 937 C C . GLU A 1 116 ? -4.240 8.167 -9.777 1.00 95.75 116 GLU A C 1
ATOM 939 O O . GLU A 1 116 ? -5.146 8.643 -10.464 1.00 95.75 116 GLU A O 1
ATOM 944 N N . ASP A 1 117 ? -4.318 6.983 -9.165 1.00 96.19 117 ASP A N 1
ATOM 945 C CA . ASP A 1 117 ? -5.389 6.020 -9.440 1.00 96.19 117 ASP A CA 1
ATOM 946 C C . ASP A 1 117 ? -6.638 6.257 -8.572 1.00 96.19 117 ASP A C 1
ATOM 948 O O . ASP A 1 117 ? -7.760 6.218 -9.072 1.00 96.19 117 ASP A O 1
ATOM 952 N N . THR A 1 118 ? -6.470 6.538 -7.278 1.00 95.31 118 THR A N 1
ATOM 953 C CA . THR A 1 118 ? -7.589 6.619 -6.318 1.00 95.31 118 THR A CA 1
ATOM 954 C C . THR A 1 118 ? -8.314 7.973 -6.206 1.00 95.31 118 THR A C 1
ATOM 956 O O . THR A 1 118 ? -9.504 7.978 -5.893 1.00 95.31 118 THR A O 1
ATOM 959 N N . PRO A 1 119 ? -7.667 9.151 -6.355 1.00 93.62 119 PRO A N 1
ATOM 960 C CA . PRO A 1 119 ? -8.317 10.420 -6.039 1.00 93.62 119 PRO A CA 1
ATOM 961 C C . PRO A 1 119 ? -9.137 10.965 -7.214 1.00 93.62 119 PRO A C 1
ATOM 963 O O . PRO A 1 119 ? -8.725 10.924 -8.376 1.00 93.62 119 PRO A O 1
ATOM 966 N N . SER A 1 120 ? -10.263 11.601 -6.894 1.00 91.81 120 SER A N 1
ATOM 967 C CA . SER A 1 120 ? -11.052 12.369 -7.860 1.00 91.81 120 SER A CA 1
ATOM 968 C C . SER A 1 120 ? -10.283 13.586 -8.397 1.00 91.81 120 SER A C 1
ATOM 970 O O . SER A 1 120 ? -9.341 14.090 -7.780 1.00 91.81 120 SER A O 1
ATOM 972 N N . GLN A 1 121 ? -10.733 14.147 -9.524 1.00 91.12 121 GLN A N 1
ATOM 973 C CA . GLN A 1 121 ? -10.114 15.344 -10.116 1.00 91.12 121 GLN A CA 1
ATOM 974 C C . GLN A 1 121 ? -10.076 16.546 -9.157 1.00 91.12 121 GLN A C 1
ATOM 976 O O . GLN A 1 121 ? -9.121 17.323 -9.163 1.00 91.12 121 GLN A O 1
ATOM 981 N N . ASN A 1 122 ? -11.087 16.691 -8.297 1.00 92.25 122 ASN A N 1
ATOM 982 C CA . ASN A 1 122 ? -11.117 17.751 -7.290 1.00 92.25 122 ASN A CA 1
ATOM 983 C C . ASN A 1 122 ? -10.093 17.510 -6.176 1.00 92.25 122 ASN A C 1
ATOM 985 O O . ASN A 1 122 ? -9.443 18.451 -5.722 1.00 92.25 122 ASN A O 1
ATOM 989 N N . GLU A 1 123 ? -9.902 16.258 -5.764 1.00 93.06 123 GLU A N 1
ATOM 990 C CA . GLU A 1 123 ? -8.911 15.893 -4.750 1.00 93.06 123 GLU A CA 1
ATOM 991 C C . GLU A 1 123 ? -7.484 16.086 -5.259 1.00 93.06 123 GLU A C 1
ATOM 993 O O . GLU A 1 123 ? -6.647 16.613 -4.522 1.00 93.06 123 GLU A O 1
ATOM 998 N N . LYS A 1 124 ? -7.231 15.791 -6.543 1.00 92.44 124 LYS A N 1
ATOM 999 C CA . LYS A 1 124 ? -5.939 16.058 -7.197 1.00 92.44 124 LYS A CA 1
ATOM 1000 C C . LYS A 1 124 ? -5.540 17.539 -7.125 1.00 92.44 124 LYS A C 1
ATOM 1002 O O . LYS A 1 124 ? -4.367 17.848 -6.925 1.00 92.44 124 LYS A O 1
ATOM 1007 N N . ARG A 1 125 ? -6.498 18.476 -7.185 1.00 92.31 125 ARG A N 1
ATOM 1008 C CA . ARG A 1 125 ? -6.230 19.928 -7.043 1.00 92.31 125 ARG A CA 1
ATOM 1009 C C . ARG A 1 125 ? -5.749 20.324 -5.646 1.00 92.31 125 ARG A C 1
ATOM 1011 O O . ARG A 1 125 ? -5.052 21.322 -5.499 1.00 92.31 125 ARG A O 1
ATOM 1018 N N . ALA A 1 126 ? -6.084 19.538 -4.626 1.00 93.50 126 ALA A N 1
ATOM 1019 C CA . ALA A 1 126 ? -5.636 19.720 -3.249 1.00 93.50 126 ALA A CA 1
ATOM 1020 C C . ALA A 1 126 ? -4.797 18.516 -2.782 1.00 93.50 126 ALA A C 1
ATOM 1022 O O . ALA A 1 126 ? -4.949 18.030 -1.657 1.00 93.50 126 ALA A O 1
ATOM 1023 N N . ALA A 1 127 ? -3.874 18.063 -3.641 1.00 91.62 127 ALA A N 1
ATOM 1024 C CA . ALA A 1 127 ? -3.103 16.832 -3.461 1.00 91.62 127 ALA A CA 1
ATOM 1025 C C . ALA A 1 127 ? -2.403 16.718 -2.099 1.00 91.62 127 ALA A C 1
ATOM 1027 O O . ALA A 1 127 ? -2.379 15.644 -1.508 1.00 91.62 127 ALA A O 1
ATOM 1028 N N . LYS A 1 128 ? -1.882 17.822 -1.544 1.00 91.69 128 LYS A N 1
ATOM 1029 C CA . LYS A 1 128 ? -1.237 17.805 -0.219 1.00 91.69 128 LYS A CA 1
ATOM 1030 C C . LYS A 1 128 ? -2.179 17.297 0.882 1.00 91.69 128 LYS A C 1
ATOM 1032 O O . LYS A 1 128 ? -1.730 16.622 1.803 1.00 91.69 128 LYS A O 1
ATOM 1037 N N . LYS A 1 129 ? -3.472 17.617 0.783 1.00 91.88 129 LYS A N 1
ATOM 1038 C CA . LYS A 1 129 ? -4.489 17.246 1.770 1.00 91.88 129 LYS A CA 1
ATOM 1039 C C . LYS A 1 129 ? -5.055 15.848 1.523 1.00 91.88 129 LYS A C 1
ATOM 1041 O O . LYS A 1 129 ? -5.251 15.120 2.490 1.00 91.88 129 LYS A O 1
ATOM 1046 N N . TYR A 1 130 ? -5.303 15.488 0.263 1.00 91.56 130 TYR A N 1
ATOM 1047 C CA . TYR A 1 130 ? -6.075 14.285 -0.075 1.00 91.56 130 TYR A CA 1
ATOM 1048 C C . TYR A 1 130 ? -5.246 13.142 -0.672 1.00 91.56 130 TYR A C 1
ATOM 1050 O O . TYR A 1 130 ? -5.565 11.980 -0.468 1.00 91.56 130 TYR A O 1
ATOM 1058 N N . CYS A 1 131 ? -4.144 13.431 -1.357 1.00 93.38 131 CYS A N 1
ATOM 1059 C CA . CYS A 1 131 ? -3.324 12.424 -2.030 1.00 93.38 131 CYS A CA 1
ATOM 1060 C C . CYS A 1 131 ? -2.151 11.979 -1.141 1.00 93.38 131 CYS A C 1
ATOM 1062 O O . CYS A 1 131 ? -0.984 12.070 -1.529 1.00 93.38 131 CYS A O 1
ATOM 1064 N N . ASN A 1 132 ? -2.458 11.546 0.084 1.00 91.25 132 ASN A N 1
ATOM 1065 C CA . ASN A 1 132 ? -1.488 11.014 1.040 1.00 91.25 132 ASN A CA 1
ATOM 1066 C C . ASN A 1 132 ? -2.036 9.768 1.750 1.00 91.25 132 ASN A C 1
ATOM 1068 O O . ASN A 1 132 ? -3.246 9.556 1.807 1.00 91.25 132 ASN A O 1
ATOM 1072 N N . LEU A 1 133 ? -1.129 8.961 2.309 1.00 89.56 133 LEU A N 1
ATOM 1073 C CA . LEU A 1 133 ? -1.467 7.682 2.939 1.00 89.56 133 LEU A CA 1
ATOM 1074 C C . LEU A 1 133 ? -2.467 7.829 4.091 1.00 89.56 133 LEU A C 1
ATOM 1076 O O . LEU A 1 133 ? -3.403 7.045 4.176 1.00 89.56 133 LEU A O 1
ATOM 1080 N N . SER A 1 134 ? -2.304 8.846 4.941 1.00 89.25 134 SER A N 1
ATOM 1081 C CA . SER A 1 134 ? -3.197 9.069 6.084 1.00 89.25 134 SER A CA 1
ATOM 1082 C C . SER A 1 134 ? -4.637 9.294 5.628 1.00 89.25 134 SER A C 1
ATOM 1084 O O . SER A 1 134 ? -5.545 8.608 6.087 1.00 89.25 134 SER A O 1
ATOM 1086 N N . HIS A 1 135 ? -4.845 10.183 4.653 1.00 89.31 135 HIS A N 1
ATOM 1087 C CA . HIS A 1 135 ? -6.175 10.419 4.101 1.00 89.31 135 HIS A CA 1
ATOM 1088 C C . HIS A 1 135 ? -6.741 9.170 3.428 1.00 89.31 135 HIS A C 1
ATOM 1090 O O . HIS A 1 135 ? -7.886 8.800 3.682 1.00 89.31 135 HIS A O 1
ATOM 1096 N N . ALA A 1 136 ? -5.934 8.498 2.610 1.00 91.50 136 ALA A N 1
ATOM 1097 C CA . ALA A 1 136 ? -6.383 7.31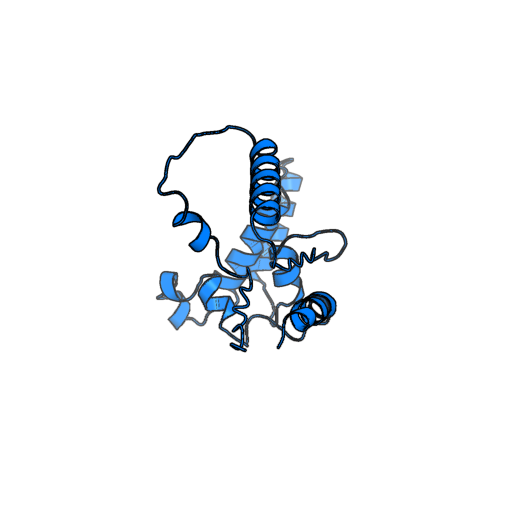7 1.899 1.00 91.50 136 ALA A CA 1
ATOM 1098 C C . ALA A 1 136 ? -6.844 6.213 2.871 1.00 91.50 136 ALA A C 1
ATOM 1100 O O . ALA A 1 136 ? -7.817 5.526 2.587 1.00 91.50 136 ALA A O 1
ATOM 1101 N N . LEU A 1 137 ? -6.200 6.065 4.042 1.00 89.88 137 LEU A N 1
ATOM 1102 C CA . LEU A 1 137 ? -6.531 4.994 4.997 1.00 89.88 137 LEU A CA 1
ATOM 1103 C C . LEU A 1 137 ? -7.882 5.237 5.678 1.00 89.88 137 LEU A C 1
ATOM 1105 O O . LEU A 1 137 ? -8.509 4.303 6.164 1.00 89.88 137 LEU A O 1
ATOM 1109 N N . THR A 1 138 ? -8.347 6.489 5.697 1.00 88.62 138 THR A N 1
ATOM 1110 C CA . THR A 1 138 ? -9.674 6.852 6.219 1.00 88.62 138 THR A CA 1
ATOM 1111 C C . THR A 1 138 ? -10.800 6.645 5.205 1.00 88.62 138 THR A C 1
ATOM 1113 O O . THR A 1 138 ? -11.975 6.679 5.574 1.00 88.62 138 THR A O 1
ATOM 1116 N N . LYS A 1 139 ? -10.460 6.429 3.931 1.00 85.44 139 LYS A N 1
ATOM 1117 C CA . LYS A 1 139 ? -11.418 6.201 2.855 1.00 85.44 139 LYS A CA 1
ATOM 1118 C C . LYS A 1 139 ? -11.730 4.715 2.720 1.00 85.44 139 LYS A C 1
ATOM 1120 O O . LYS A 1 139 ? -10.844 3.893 2.506 1.00 85.44 139 LYS A O 1
ATOM 1125 N N . LYS A 1 140 ? -13.015 4.374 2.832 1.00 79.62 140 LYS A N 1
ATOM 1126 C CA . LYS A 1 140 ? -13.490 2.980 2.798 1.00 79.62 140 LYS A CA 1
ATOM 1127 C C . LYS A 1 140 ? -13.445 2.351 1.403 1.00 79.62 140 LYS A C 1
ATOM 1129 O O . LYS A 1 140 ? -13.562 1.141 1.286 1.00 79.62 140 LYS A O 1
ATOM 1134 N N . ASP A 1 141 ? -13.315 3.166 0.364 1.00 91.25 141 ASP A N 1
ATOM 1135 C CA . ASP A 1 141 ? -13.383 2.769 -1.040 1.00 91.25 141 ASP A CA 1
ATOM 1136 C C . ASP A 1 141 ? -12.013 2.511 -1.679 1.00 91.25 141 ASP A C 1
ATOM 1138 O O . ASP A 1 141 ? -11.980 2.041 -2.808 1.00 91.25 141 ASP A O 1
ATOM 1142 N N . ILE A 1 142 ? -10.895 2.770 -0.983 1.00 93.88 142 ILE A N 1
ATOM 1143 C CA . ILE A 1 142 ? -9.529 2.609 -1.530 1.00 93.88 142 ILE A CA 1
ATOM 1144 C C . ILE A 1 142 ? -8.905 1.246 -1.191 1.00 93.88 142 ILE A C 1
ATOM 1146 O O . ILE A 1 142 ? -8.161 0.679 -2.001 1.00 93.88 142 ILE A O 1
ATOM 1150 N N . TRP A 1 143 ? -9.194 0.737 0.009 1.00 95.00 143 TRP A N 1
ATOM 1151 C CA . TRP A 1 143 ? -8.672 -0.528 0.520 1.00 95.00 143 TRP A CA 1
ATOM 1152 C C . TRP A 1 143 ? -9.784 -1.390 1.106 1.00 95.00 143 TRP A C 1
ATOM 1154 O O . TRP A 1 143 ? -10.620 -0.926 1.882 1.00 95.00 143 TRP A O 1
ATOM 1164 N N . ASN A 1 144 ? -9.760 -2.669 0.750 1.00 94.12 144 ASN A N 1
ATOM 1165 C CA . ASN A 1 144 ? -10.653 -3.687 1.254 1.00 94.12 144 ASN A CA 1
ATOM 1166 C C . ASN A 1 144 ? -10.144 -4.184 2.609 1.00 94.12 144 ASN A C 1
ATOM 1168 O O . ASN A 1 144 ? -9.426 -5.179 2.704 1.00 94.12 144 ASN A O 1
ATOM 1172 N N . PHE A 1 145 ? -10.543 -3.506 3.681 1.00 90.44 145 PHE A N 1
ATOM 1173 C CA . PHE A 1 145 ? -10.222 -3.948 5.038 1.00 90.44 145 PHE A CA 1
ATOM 1174 C C . PHE A 1 145 ? -10.903 -5.274 5.428 1.00 90.44 145 PHE A C 1
ATOM 1176 O O . PHE A 1 145 ? -10.575 -5.832 6.471 1.00 90.44 145 PHE A O 1
ATOM 1183 N N . GLU A 1 146 ? -11.795 -5.817 4.592 1.00 91.31 146 GLU A N 1
ATOM 1184 C CA . GLU A 1 146 ? -12.387 -7.154 4.732 1.00 91.31 146 GLU A CA 1
ATOM 1185 C C . GLU A 1 146 ? -11.640 -8.255 3.967 1.00 91.31 146 GLU A C 1
ATOM 1187 O O . GLU A 1 146 ? -12.065 -9.406 3.990 1.00 91.31 146 GLU A O 1
ATOM 1192 N N . HIS A 1 147 ? -10.510 -7.940 3.328 1.00 91.69 147 HIS A N 1
ATOM 1193 C CA . HIS A 1 147 ? -9.695 -8.933 2.634 1.00 91.69 147 HIS A CA 1
ATOM 1194 C C . HIS A 1 147 ? -9.115 -9.980 3.600 1.00 91.69 147 HIS A C 1
ATOM 1196 O O . HIS A 1 147 ? -8.629 -9.641 4.682 1.00 91.69 147 HIS A O 1
ATOM 1202 N N . GLU A 1 148 ? -9.098 -11.246 3.178 1.00 93.19 148 GLU A N 1
ATOM 1203 C CA . GLU A 1 148 ? -8.694 -12.388 4.012 1.00 93.19 148 GLU A CA 1
ATOM 1204 C C . GLU A 1 148 ? -7.237 -12.331 4.488 1.00 93.19 148 GLU A C 1
ATOM 1206 O O . GLU A 1 148 ? -6.916 -12.825 5.564 1.00 93.19 148 GLU A O 1
ATOM 1211 N N . VAL A 1 149 ? -6.365 -11.642 3.745 1.00 88.25 149 VAL A N 1
ATOM 1212 C CA . VAL A 1 149 ? -4.963 -11.387 4.139 1.00 88.25 149 VAL A CA 1
ATOM 1213 C C . VAL A 1 149 ? -4.842 -10.651 5.482 1.00 88.25 149 VAL A C 1
ATOM 1215 O O . VAL A 1 149 ? -3.788 -10.659 6.111 1.00 88.25 149 VAL A O 1
ATOM 1218 N N . LEU A 1 150 ? -5.916 -9.992 5.927 1.00 88.31 150 LEU A N 1
ATOM 1219 C CA . LEU A 1 150 ? -5.982 -9.293 7.206 1.00 88.31 150 LEU A CA 1
ATOM 1220 C C . LEU A 1 150 ? -6.603 -10.148 8.317 1.00 88.31 150 LEU A C 1
ATOM 1222 O O . LEU A 1 150 ? -6.709 -9.657 9.437 1.00 88.31 150 LEU A O 1
ATOM 1226 N N . ASN A 1 151 ? -7.032 -11.386 8.052 1.00 89.25 151 ASN A N 1
ATOM 1227 C CA . ASN A 1 151 ? -7.713 -12.217 9.048 1.00 89.25 151 ASN A CA 1
ATOM 1228 C C . ASN A 1 151 ? -6.824 -12.475 10.263 1.00 89.25 151 ASN A C 1
ATOM 1230 O O . ASN A 1 151 ? -7.239 -12.176 11.379 1.00 89.25 151 ASN A O 1
ATOM 1234 N N . GLU A 1 152 ? -5.574 -12.894 10.053 1.00 85.12 152 GLU A N 1
ATOM 1235 C CA . GLU A 1 152 ? -4.631 -13.109 11.158 1.00 85.12 152 GLU A CA 1
ATOM 1236 C C . GLU A 1 152 ? -4.378 -11.819 11.956 1.00 85.12 152 GLU A C 1
ATOM 1238 O O . GLU A 1 152 ? -4.312 -11.841 13.186 1.00 85.12 152 GLU A O 1
ATOM 1243 N N . LEU A 1 153 ? -4.312 -10.665 11.275 1.00 84.12 153 LEU A N 1
ATOM 1244 C CA . LEU A 1 153 ? -4.191 -9.365 11.937 1.00 84.12 153 LEU A CA 1
ATOM 1245 C C . LEU A 1 153 ? -5.412 -9.065 12.805 1.00 84.12 153 LEU A C 1
ATOM 1247 O O . LEU A 1 153 ? -5.272 -8.578 13.924 1.00 84.12 153 LEU A O 1
ATOM 1251 N N . LYS A 1 154 ? -6.613 -9.308 12.276 1.00 86.06 154 LYS A N 1
ATOM 1252 C CA . LYS A 1 154 ? -7.875 -9.069 12.979 1.00 86.06 154 LYS A CA 1
ATOM 1253 C C . LYS A 1 154 ? -7.995 -9.972 14.197 1.00 86.06 154 LYS A C 1
ATOM 1255 O O . LYS A 1 154 ? -8.313 -9.471 15.270 1.00 86.06 154 LYS A O 1
ATOM 1260 N N . GLU A 1 155 ? -7.698 -11.257 14.046 1.00 87.06 155 GLU A N 1
ATOM 1261 C CA . GLU A 1 155 ? -7.665 -12.231 15.140 1.00 87.06 155 GLU A CA 1
ATOM 1262 C C . GLU A 1 155 ? -6.669 -11.806 16.221 1.00 87.06 155 GLU A C 1
ATOM 1264 O O . GLU A 1 155 ? -7.000 -11.770 17.405 1.00 87.06 155 GLU A O 1
ATOM 1269 N N . PHE A 1 156 ? -5.471 -11.380 15.819 1.00 83.12 156 PHE A N 1
ATOM 1270 C CA . PHE A 1 156 ? -4.482 -10.850 16.747 1.00 83.12 156 PHE A CA 1
ATOM 1271 C C . PHE A 1 156 ? -4.974 -9.589 17.476 1.00 83.12 156 PHE A C 1
ATOM 1273 O O . PHE A 1 156 ? -4.803 -9.469 18.688 1.00 83.12 156 PHE A O 1
ATOM 1280 N N . LEU A 1 157 ? -5.600 -8.644 16.770 1.00 81.00 157 LEU A N 1
ATOM 1281 C CA . LEU A 1 157 ? -6.134 -7.419 17.374 1.00 81.00 157 LEU A CA 1
ATOM 1282 C C . LEU A 1 157 ? -7.302 -7.697 18.332 1.00 81.00 157 LEU A C 1
ATOM 1284 O O . LEU A 1 157 ? -7.449 -6.987 19.328 1.00 81.00 157 LEU A O 1
ATOM 1288 N N . GLN A 1 158 ? -8.098 -8.740 18.079 1.00 83.12 158 GLN A N 1
ATOM 1289 C CA . GLN A 1 158 ? -9.173 -9.176 18.975 1.00 83.12 158 GLN A CA 1
ATOM 1290 C C . GLN A 1 158 ? -8.658 -9.646 20.339 1.00 83.12 158 GLN A C 1
ATOM 1292 O O . GLN A 1 158 ? -9.389 -9.518 21.317 1.00 83.12 158 GLN A O 1
ATOM 1297 N N . LEU A 1 159 ? -7.394 -10.078 20.454 1.00 76.38 159 LEU A N 1
ATOM 1298 C CA . LEU A 1 159 ? -6.774 -10.393 21.752 1.00 76.38 159 LEU A CA 1
ATOM 1299 C C . LEU A 1 159 ? -6.753 -9.191 22.715 1.00 76.38 159 LEU A C 1
ATOM 1301 O O . LEU A 1 159 ? -6.600 -9.376 23.920 1.00 76.38 159 LEU A O 1
ATOM 1305 N N . PHE A 1 160 ? -6.903 -7.969 22.194 1.00 78.25 160 PHE A N 1
ATOM 1306 C CA . PHE A 1 160 ? -6.876 -6.719 22.958 1.00 78.25 160 PHE A CA 1
ATOM 1307 C C . PHE A 1 160 ? -8.216 -5.974 22.963 1.00 78.25 160 PHE A C 1
ATOM 1309 O O . PHE A 1 160 ? -8.322 -4.916 23.589 1.00 78.25 160 PHE A O 1
ATOM 1316 N N . ALA A 1 161 ? -9.225 -6.488 22.256 1.00 70.44 161 ALA A N 1
ATOM 1317 C CA . ALA A 1 161 ? -10.559 -5.909 22.235 1.00 70.44 161 ALA A CA 1
ATOM 1318 C C . ALA A 1 161 ? -11.289 -6.296 23.532 1.00 70.44 161 ALA A C 1
ATOM 1320 O O . ALA A 1 161 ? -11.742 -7.428 23.684 1.00 70.44 161 ALA A O 1
ATOM 1321 N N . VAL A 1 162 ? -11.345 -5.353 24.477 1.00 53.28 162 VAL A N 1
ATOM 1322 C CA . VAL A 1 162 ? -12.151 -5.422 25.710 1.00 53.28 162 VAL A CA 1
ATOM 1323 C C . VAL A 1 162 ? -13.467 -4.694 25.493 1.00 53.28 162 VAL A C 1
ATOM 1325 O O . VAL A 1 162 ? -13.412 -3.570 24.942 1.00 53.28 162 VAL A O 1
#

pLDDT: mean 72.5, std 24.49, range [26.97, 97.69]

Sequence (162 aa):
MIPKSYFNYSVFQSAEVQKLWVLGKRQEAKGKGEEKQVYLTSLGNAINASTNTQIGCHFLHVNEQGELETVLREIKTQDSPHADCVEAWRSCLAQKNIDINRKKIDKLWIQNYIREDTPSQNEKRAAKKYCNLSHALTKKDIWNFEHEVLNELKEFLQLFAV

Radius of gyration: 19.88 Å; chains: 1; bounding box: 39×34×67 Å